Protein AF-T1AKZ5-F1 (afdb_monomer)

pLDDT: mean 93.57, std 12.17, range [44.31, 98.81]

InterPro domains:
  IPR013830 SGNH hydrolase-type esterase domain [PF13472] (9-99)
  IPR036514 SGNH hydrolase superfamily [G3DSA:3.40.50.1110] (3-107)
  IPR053140 GDSL lipase Rv0518-like [PTHR43784] (5-111)

Mean predicted aligned error: 4.83 Å

Structure (mmCIF, N/CA/C/O backbone):
data_AF-T1AKZ5-F1
#
_entry.id   AF-T1AKZ5-F1
#
loop_
_atom_site.group_PDB
_atom_site.id
_atom_site.type_symbol
_atom_site.label_atom_id
_atom_site.label_alt_id
_atom_site.label_comp_id
_atom_site.label_asym_id
_atom_site.label_entity_id
_atom_site.label_seq_id
_atom_site.pdbx_PDB_ins_code
_atom_site.Cartn_x
_atom_site.Cartn_y
_atom_site.Cartn_z
_atom_site.occupancy
_atom_site.B_iso_or_equiv
_atom_site.auth_seq_id
_atom_site.auth_comp_id
_atom_site.auth_asym_id
_atom_site.auth_atom_id
_atom_site.pdbx_PDB_model_num
ATOM 1 N N . THR A 1 1 ? 10.032 15.750 4.111 1.00 86.56 1 THR A N 1
ATOM 2 C CA . THR A 1 1 ? 10.393 14.733 3.097 1.00 86.56 1 THR A CA 1
ATOM 3 C C . THR A 1 1 ? 9.115 14.130 2.540 1.00 86.56 1 THR A C 1
ATOM 5 O O . THR A 1 1 ? 8.064 14.345 3.140 1.00 86.56 1 THR A O 1
ATOM 8 N N . LEU A 1 2 ? 9.178 13.386 1.429 1.00 91.75 2 LEU A N 1
ATOM 9 C CA . LEU A 1 2 ? 8.016 12.677 0.870 1.00 91.75 2 LEU A CA 1
ATOM 10 C C . LEU A 1 2 ? 7.295 11.839 1.940 1.00 91.75 2 LEU A C 1
ATOM 12 O O . LEU A 1 2 ? 6.089 11.971 2.128 1.00 91.75 2 LEU A O 1
ATOM 16 N N . ILE A 1 3 ? 8.061 11.054 2.696 1.00 96.69 3 ILE A N 1
ATOM 17 C CA . ILE A 1 3 ? 7.558 10.157 3.742 1.00 96.69 3 ILE A CA 1
ATOM 18 C C . ILE A 1 3 ? 6.795 10.926 4.826 1.00 96.69 3 ILE A C 1
ATOM 20 O O . ILE A 1 3 ? 5.673 10.554 5.161 1.00 96.69 3 ILE A O 1
ATOM 24 N N . HIS A 1 4 ? 7.355 12.028 5.344 1.00 96.94 4 HIS A N 1
ATOM 25 C CA . HIS A 1 4 ? 6.674 12.842 6.360 1.00 96.94 4 HIS A CA 1
ATOM 26 C C . HIS A 1 4 ? 5.348 13.412 5.850 1.00 96.94 4 HIS A C 1
ATOM 28 O O . HIS A 1 4 ? 4.365 13.405 6.588 1.00 96.94 4 HIS A O 1
ATOM 34 N N . ASN A 1 5 ? 5.303 13.859 4.591 1.00 97.81 5 ASN A N 1
ATOM 35 C CA . ASN A 1 5 ? 4.083 14.403 3.999 1.00 97.81 5 ASN A CA 1
ATOM 36 C C . ASN A 1 5 ? 3.018 13.309 3.822 1.00 97.81 5 ASN A C 1
ATOM 38 O O . ASN A 1 5 ? 1.860 13.525 4.170 1.00 97.81 5 ASN A O 1
ATOM 42 N N . MET A 1 6 ? 3.407 12.117 3.354 1.00 97.44 6 MET A N 1
ATOM 43 C CA . MET A 1 6 ? 2.487 10.983 3.208 1.00 97.44 6 MET A CA 1
ATOM 44 C C . MET A 1 6 ? 1.951 10.489 4.556 1.00 97.44 6 MET A C 1
ATOM 46 O O . MET A 1 6 ? 0.746 10.305 4.707 1.00 97.44 6 MET A O 1
ATOM 50 N N . ILE A 1 7 ? 2.820 10.328 5.558 1.00 98.06 7 ILE A N 1
ATOM 51 C CA . ILE A 1 7 ? 2.410 9.939 6.916 1.00 98.06 7 ILE A CA 1
ATOM 52 C C . ILE A 1 7 ? 1.510 11.011 7.542 1.00 98.06 7 ILE A C 1
ATOM 54 O O . ILE A 1 7 ? 0.515 10.678 8.186 1.00 98.06 7 ILE A O 1
ATOM 58 N N . GLY A 1 8 ? 1.829 12.294 7.350 1.00 98.38 8 GLY A N 1
ATOM 59 C CA . GLY A 1 8 ? 0.995 13.409 7.797 1.00 98.38 8 GLY A CA 1
ATOM 60 C C . GLY A 1 8 ? -0.409 13.354 7.195 1.00 98.38 8 GLY A C 1
ATOM 61 O O . GLY A 1 8 ? -1.392 13.411 7.933 1.00 98.38 8 GLY A O 1
ATOM 62 N N . ALA A 1 9 ? -0.506 13.140 5.880 1.00 98.19 9 ALA A N 1
ATOM 63 C CA . ALA A 1 9 ? -1.782 12.987 5.188 1.00 98.19 9 ALA A CA 1
ATOM 64 C C . ALA A 1 9 ? -2.575 11.766 5.688 1.00 98.19 9 ALA A C 1
ATOM 66 O O . ALA A 1 9 ? -3.768 11.885 5.964 1.00 98.19 9 ALA A O 1
ATOM 67 N N . TYR A 1 10 ? -1.928 10.610 5.888 1.00 98.44 10 TYR A N 1
ATOM 68 C CA . TYR A 1 10 ? -2.598 9.444 6.474 1.00 98.44 10 TYR A CA 1
ATOM 69 C C . TYR A 1 10 ? -3.136 9.728 7.873 1.00 98.44 10 TYR A C 1
ATOM 71 O O . TYR A 1 10 ? -4.284 9.399 8.154 1.00 98.44 10 TYR A O 1
ATOM 79 N N . ARG A 1 11 ? -2.351 10.376 8.740 1.00 98.50 11 ARG A N 1
ATOM 80 C CA . ARG A 1 11 ? -2.811 10.768 10.080 1.00 98.50 11 ARG A CA 1
ATOM 81 C C . ARG A 1 11 ? -4.030 11.683 10.012 1.00 98.50 11 ARG A C 1
ATOM 83 O O . ARG A 1 11 ? -4.977 11.455 10.755 1.00 98.50 11 ARG A O 1
ATOM 90 N N . GLN A 1 12 ? -4.026 12.665 9.114 1.00 98.56 12 GLN A N 1
ATOM 91 C CA . GLN A 1 12 ? -5.159 13.570 8.930 1.00 98.56 12 GLN A CA 1
ATOM 92 C C . GLN A 1 12 ? -6.424 12.818 8.495 1.00 98.56 12 GLN A C 1
ATOM 94 O O . GLN A 1 12 ? -7.472 12.999 9.109 1.00 98.56 12 GLN A O 1
ATOM 99 N N . ILE A 1 13 ? -6.321 11.932 7.499 1.00 98.25 13 ILE A N 1
ATOM 100 C CA . ILE A 1 13 ? -7.450 11.110 7.030 1.00 98.25 13 ILE A CA 1
ATOM 101 C C . ILE A 1 13 ? -7.975 10.210 8.156 1.00 98.25 13 ILE A C 1
ATOM 103 O O . ILE A 1 13 ? -9.183 10.120 8.359 1.00 98.25 13 ILE A O 1
ATOM 107 N N . ILE A 1 14 ? -7.077 9.564 8.909 1.00 98.56 14 ILE A N 1
ATOM 108 C CA . ILE A 1 14 ? -7.444 8.694 10.033 1.00 98.56 14 ILE A CA 1
ATOM 109 C C . ILE A 1 14 ? -8.206 9.478 11.106 1.00 98.56 14 ILE A C 1
ATOM 111 O O . ILE A 1 14 ? -9.229 9.001 11.593 1.00 98.56 14 ILE A O 1
ATOM 115 N N . LEU A 1 15 ? -7.720 10.666 11.477 1.00 98.25 15 LEU A N 1
ATOM 116 C CA . LEU A 1 15 ? -8.366 11.513 12.480 1.00 98.25 15 LEU A CA 1
ATOM 117 C C . LEU A 1 15 ? -9.764 11.942 12.027 1.00 98.25 15 LEU A C 1
ATOM 119 O O . LEU A 1 15 ? -10.727 11.698 12.748 1.00 98.25 15 LEU A O 1
ATOM 123 N N . GLN A 1 16 ? -9.887 12.474 10.809 1.00 98.44 16 GLN A N 1
ATOM 124 C CA . GLN A 1 16 ? -11.172 12.913 10.255 1.00 98.44 16 GLN A CA 1
ATOM 125 C C . GLN A 1 16 ? -12.180 11.760 10.163 1.00 98.44 16 GLN A C 1
ATOM 127 O O . GLN A 1 16 ? -13.330 11.896 10.565 1.00 98.44 16 GLN A O 1
ATOM 132 N N . ALA A 1 17 ? -11.758 10.585 9.691 1.00 98.19 17 ALA A N 1
ATOM 133 C CA . ALA A 1 17 ? -12.636 9.420 9.633 1.00 98.19 17 ALA A CA 1
ATOM 134 C C . ALA A 1 17 ? -13.129 9.001 11.030 1.00 98.19 17 ALA A C 1
ATOM 136 O O . ALA A 1 17 ? -14.315 8.718 11.208 1.00 98.19 17 ALA A O 1
ATOM 137 N N . ARG A 1 18 ? -12.247 9.016 12.037 1.00 96.38 18 ARG A N 1
ATOM 138 C CA . ARG A 1 18 ? -12.597 8.673 13.423 1.00 96.38 18 ARG A CA 1
ATOM 139 C C . ARG A 1 18 ? -13.553 9.678 14.063 1.00 96.38 18 ARG A C 1
ATOM 141 O O . ARG A 1 18 ? -14.449 9.245 14.783 1.00 96.38 18 ARG A O 1
ATOM 148 N N . GLU A 1 19 ? -13.421 10.971 13.765 1.00 97.94 19 GLU A N 1
ATOM 149 C CA . GLU A 1 19 ? -14.383 12.010 14.179 1.00 97.94 19 GLU A CA 1
ATOM 150 C C . GLU A 1 19 ? -15.798 11.741 13.641 1.00 97.94 19 GLU A C 1
ATOM 152 O O . GLU A 1 19 ? -16.785 12.083 14.285 1.00 97.94 19 GLU A O 1
ATOM 157 N N . HIS A 1 20 ? -15.903 11.051 12.503 1.00 97.50 20 HIS A N 1
ATOM 158 C CA . HIS A 1 20 ? -17.168 10.627 11.901 1.00 97.50 20 HIS A CA 1
ATOM 159 C C . HIS A 1 20 ? -17.550 9.169 12.206 1.00 97.50 20 HIS A C 1
ATOM 161 O O . HIS A 1 20 ? -18.448 8.622 11.565 1.00 97.50 20 HIS A O 1
ATOM 167 N N . HIS A 1 21 ? -16.890 8.522 13.174 1.00 95.81 21 HIS A N 1
ATOM 168 C CA . HIS A 1 21 ? -17.108 7.112 13.528 1.00 95.81 21 HIS A CA 1
ATOM 169 C C . HIS A 1 21 ? -16.922 6.129 12.352 1.00 95.81 21 HIS A C 1
ATOM 171 O O . HIS A 1 21 ? -17.509 5.044 12.329 1.00 95.81 21 HIS A O 1
ATOM 177 N N . ILE A 1 22 ? -16.090 6.490 11.373 1.00 96.19 22 ILE A N 1
ATOM 178 C CA . ILE A 1 22 ? -15.755 5.656 10.218 1.00 96.19 22 ILE A CA 1
ATOM 179 C C . ILE A 1 22 ? -14.515 4.823 10.552 1.00 96.19 22 ILE A C 1
ATOM 181 O O . ILE A 1 22 ? -13.467 5.355 10.916 1.00 96.19 22 ILE A O 1
ATOM 185 N N . LYS A 1 23 ? -14.629 3.501 10.387 1.00 95.25 23 LYS A N 1
ATOM 186 C CA . LYS A 1 23 ? -13.503 2.569 10.517 1.00 95.25 23 LYS A CA 1
ATOM 187 C C . LYS A 1 23 ? -12.508 2.772 9.373 1.00 95.25 23 LYS A C 1
ATOM 189 O O . LYS A 1 23 ? -12.904 2.780 8.208 1.00 95.25 23 LYS A O 1
ATOM 194 N N . VAL A 1 24 ? -11.218 2.845 9.688 1.00 97.44 24 VAL A N 1
ATOM 195 C CA . VAL A 1 24 ? -10.133 3.022 8.715 1.00 97.44 24 VAL A CA 1
ATOM 196 C C . VAL A 1 24 ? -9.256 1.779 8.674 1.00 97.44 24 VAL A C 1
ATOM 198 O O . VAL A 1 24 ? -8.639 1.389 9.668 1.00 97.44 24 VAL A O 1
ATOM 201 N N . ILE A 1 25 ? -9.173 1.166 7.496 1.00 98.06 25 ILE A N 1
ATOM 202 C CA . ILE A 1 25 ? -8.354 -0.021 7.243 1.00 98.06 25 ILE A CA 1
ATOM 203 C C . ILE A 1 25 ? -7.185 0.391 6.347 1.00 98.06 25 ILE A C 1
ATOM 205 O O . ILE A 1 25 ? -7.390 0.899 5.246 1.00 98.06 25 ILE A O 1
ATOM 209 N N . GLY A 1 26 ? -5.958 0.186 6.821 1.00 98.00 26 GLY A N 1
ATOM 210 C CA . GLY A 1 26 ? -4.746 0.486 6.063 1.00 98.00 26 GLY A CA 1
ATOM 211 C C . GLY A 1 26 ? -4.430 -0.619 5.057 1.00 98.00 26 GLY A C 1
ATOM 212 O O . GLY A 1 26 ? -4.549 -1.800 5.370 1.00 98.00 26 GLY A O 1
ATOM 213 N N . GLY A 1 27 ? -3.985 -0.258 3.857 1.00 98.38 27 GLY A N 1
ATOM 214 C CA . GLY A 1 27 ? -3.496 -1.198 2.848 1.00 98.38 27 GLY A CA 1
ATOM 215 C C . GLY A 1 27 ? -2.030 -0.928 2.548 1.00 98.38 27 GLY A C 1
ATOM 216 O O . GLY A 1 27 ? -1.670 0.193 2.202 1.00 98.38 27 GLY A O 1
ATOM 217 N N . THR A 1 28 ? -1.164 -1.935 2.674 1.00 98.75 28 THR A N 1
ATOM 218 C CA . THR A 1 28 ? 0.243 -1.755 2.271 1.00 98.75 28 THR A CA 1
ATOM 219 C C . THR A 1 28 ? 0.354 -1.462 0.769 1.00 98.75 28 THR A C 1
ATOM 221 O O . THR A 1 28 ? -0.269 -2.137 -0.044 1.00 98.75 28 THR A O 1
ATOM 224 N N . ILE A 1 29 ? 1.195 -0.498 0.392 1.00 98.31 29 ILE A N 1
ATOM 225 C CA . ILE A 1 29 ? 1.502 -0.153 -1.005 1.00 98.31 29 ILE A CA 1
ATOM 226 C C . ILE A 1 29 ? 2.079 -1.401 -1.702 1.00 98.31 29 ILE A C 1
ATOM 228 O O . ILE A 1 29 ? 2.803 -2.174 -1.063 1.00 98.31 29 ILE A O 1
ATOM 232 N N . THR A 1 30 ? 1.790 -1.642 -2.979 1.00 98.44 30 THR A N 1
ATOM 233 C CA . THR A 1 30 ? 2.310 -2.799 -3.735 1.00 98.44 30 THR A CA 1
ATOM 234 C C . THR A 1 30 ? 3.745 -2.559 -4.235 1.00 98.44 30 THR A C 1
ATOM 236 O O . THR A 1 30 ? 4.256 -1.436 -4.186 1.00 98.44 30 THR A O 1
ATOM 239 N N . PRO A 1 31 ? 4.493 -3.610 -4.612 1.00 98.38 31 PRO A N 1
ATOM 240 C CA . PRO A 1 31 ? 5.802 -3.443 -5.237 1.00 98.38 31 PRO A CA 1
ATOM 241 C C . PRO A 1 31 ? 5.683 -2.861 -6.653 1.00 98.38 31 PRO A C 1
ATOM 243 O O . PRO A 1 31 ? 4.745 -3.188 -7.364 1.00 98.38 31 PRO A O 1
ATOM 246 N N . PHE A 1 32 ? 6.653 -2.037 -7.058 1.00 98.06 32 PHE A N 1
ATOM 247 C CA . PHE A 1 32 ? 6.642 -1.359 -8.363 1.00 98.06 32 PHE A CA 1
ATOM 248 C C . PHE A 1 32 ? 8.026 -1.306 -9.041 1.00 98.06 32 PHE A C 1
ATOM 250 O O . PHE A 1 32 ? 8.262 -0.498 -9.939 1.00 98.06 32 PHE A O 1
ATOM 257 N N . LYS A 1 33 ? 8.998 -2.125 -8.600 1.00 97.69 33 LYS A N 1
ATOM 258 C CA . LYS A 1 33 ? 10.336 -2.153 -9.215 1.00 97.69 33 LYS A CA 1
ATOM 259 C C . LYS A 1 33 ? 10.248 -2.660 -10.651 1.00 97.69 33 LYS A C 1
ATOM 261 O O . LYS A 1 33 ? 9.737 -3.748 -10.882 1.00 97.69 33 LYS A O 1
ATOM 266 N N . GLY A 1 34 ? 10.868 -1.925 -11.571 1.00 95.25 34 GLY A N 1
ATOM 267 C CA . GLY A 1 34 ? 10.835 -2.229 -13.002 1.00 95.25 34 GLY A CA 1
ATOM 268 C C . GLY A 1 34 ? 9.727 -1.499 -13.755 1.00 95.25 34 GLY A C 1
ATOM 269 O O . GLY A 1 34 ? 9.655 -1.652 -14.966 1.00 95.25 34 GLY A O 1
ATOM 270 N N . SER A 1 35 ? 8.897 -0.699 -13.070 1.00 96.38 35 SER A N 1
ATOM 271 C CA . SER A 1 35 ? 7.876 0.107 -13.737 1.00 96.38 35 SER A CA 1
ATOM 272 C C . SER A 1 35 ? 8.496 1.056 -14.761 1.00 96.38 35 SER A C 1
ATOM 274 O O . SER A 1 35 ? 9.301 1.922 -14.412 1.00 96.38 35 SER A O 1
ATOM 276 N N . ASN A 1 36 ? 8.074 0.925 -16.018 1.00 88.19 36 ASN A N 1
ATOM 277 C CA . ASN A 1 36 ? 8.470 1.835 -17.095 1.00 88.19 36 ASN A CA 1
ATOM 278 C C . ASN A 1 36 ? 7.743 3.183 -17.029 1.00 88.19 36 ASN A C 1
ATOM 280 O O . ASN A 1 36 ? 8.107 4.093 -17.756 1.00 88.19 36 ASN A O 1
ATOM 284 N N . TYR A 1 37 ? 6.720 3.310 -16.180 1.00 89.62 37 TYR A N 1
ATOM 285 C CA . TYR A 1 37 ? 5.991 4.560 -15.976 1.00 89.62 37 TYR A CA 1
ATOM 286 C C . TYR A 1 37 ? 6.627 5.404 -14.863 1.00 89.62 37 TYR A C 1
ATOM 288 O O . TYR A 1 37 ? 6.909 6.582 -15.052 1.00 89.62 37 TYR A O 1
ATOM 296 N N . TYR A 1 38 ? 6.898 4.797 -13.700 1.00 89.50 38 TYR A N 1
ATOM 297 C CA . TYR A 1 38 ? 7.437 5.519 -12.538 1.00 89.50 38 TYR A CA 1
ATOM 298 C C . TYR A 1 38 ? 8.965 5.574 -12.466 1.00 89.50 38 TYR A C 1
ATOM 300 O O . TYR A 1 38 ? 9.489 6.285 -11.613 1.00 89.50 38 TYR A O 1
ATOM 308 N N . HIS A 1 39 ? 9.677 4.811 -13.302 1.00 93.38 39 HIS A N 1
ATOM 309 C CA . HIS A 1 39 ? 11.144 4.707 -13.304 1.00 93.38 39 HIS A CA 1
ATOM 310 C C . HIS A 1 39 ? 11.762 4.656 -11.885 1.00 93.38 39 HIS A C 1
ATOM 312 O O . HIS A 1 39 ? 12.478 5.568 -11.466 1.00 93.38 39 HIS A O 1
ATOM 318 N N . PRO A 1 40 ? 11.478 3.590 -11.112 1.00 95.06 40 PRO A N 1
ATOM 319 C CA . PRO A 1 40 ? 11.783 3.521 -9.686 1.00 95.06 40 PRO A CA 1
ATOM 320 C C . PRO A 1 40 ? 13.280 3.630 -9.411 1.00 95.06 40 PRO A C 1
ATOM 322 O O . PRO A 1 40 ? 14.074 2.819 -9.892 1.00 95.06 40 PRO A O 1
ATOM 325 N N . SER A 1 41 ? 13.657 4.564 -8.543 1.00 96.56 41 SER A N 1
ATOM 326 C CA . SER A 1 41 ? 15.010 4.656 -7.992 1.00 96.56 41 SER A CA 1
ATOM 327 C C . SER A 1 41 ? 15.138 3.875 -6.680 1.00 96.56 41 SER A C 1
ATOM 329 O O . SER A 1 41 ? 14.143 3.556 -6.021 1.00 96.56 41 SER A O 1
ATOM 331 N N . ALA A 1 42 ? 16.374 3.614 -6.240 1.00 96.44 42 ALA A N 1
ATOM 332 C CA . ALA A 1 42 ? 16.630 3.005 -4.933 1.00 96.44 42 ALA A CA 1
ATOM 333 C C . ALA A 1 42 ? 15.983 3.794 -3.775 1.00 96.44 42 ALA A C 1
ATOM 335 O O . ALA A 1 42 ? 15.456 3.173 -2.851 1.00 96.44 42 ALA A O 1
ATOM 336 N N . ALA A 1 43 ? 15.963 5.131 -3.871 1.00 96.50 43 ALA A N 1
ATOM 337 C CA . ALA A 1 43 ? 15.320 6.019 -2.904 1.00 96.50 43 ALA A CA 1
ATOM 338 C C . ALA A 1 43 ? 13.800 5.805 -2.861 1.00 96.50 43 ALA A C 1
ATOM 340 O O . ALA A 1 43 ? 13.264 5.502 -1.805 1.00 96.50 43 ALA A O 1
ATOM 341 N N . THR A 1 44 ? 13.112 5.806 -4.008 1.00 96.06 44 THR A N 1
ATOM 342 C CA . THR A 1 44 ? 11.649 5.581 -4.034 1.00 96.06 44 THR A CA 1
ATOM 343 C C . THR A 1 44 ? 11.252 4.191 -3.525 1.00 96.06 44 THR A C 1
ATOM 345 O O . THR A 1 44 ? 10.231 4.023 -2.857 1.00 96.06 44 THR A O 1
ATOM 348 N N . LEU A 1 45 ? 12.080 3.170 -3.782 1.00 97.06 45 LEU A N 1
ATOM 349 C CA . LEU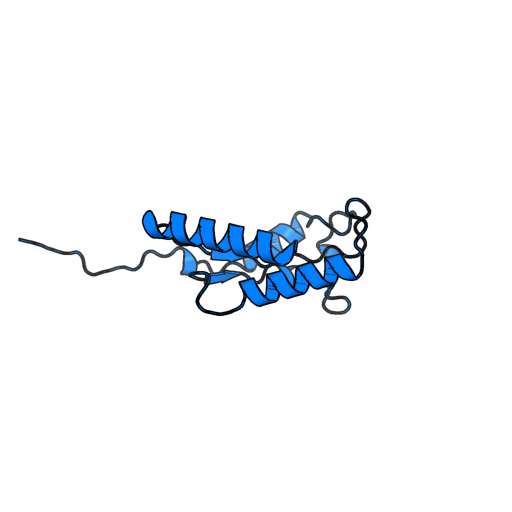 A 1 45 ? 11.865 1.832 -3.234 1.00 97.06 45 LEU A CA 1
ATOM 350 C C . LEU A 1 45 ? 12.094 1.787 -1.715 1.00 97.06 45 LEU A C 1
ATOM 352 O O . LEU A 1 45 ? 11.511 0.925 -1.054 1.00 97.06 45 LEU A O 1
ATOM 356 N N . GLN A 1 46 ? 12.957 2.652 -1.176 1.00 97.31 46 GLN A N 1
ATOM 357 C CA . GLN A 1 46 ? 13.166 2.825 0.262 1.00 97.31 46 GLN A CA 1
ATOM 358 C C . GLN A 1 46 ? 11.997 3.583 0.897 1.00 97.31 46 GLN A C 1
ATOM 360 O O . GLN A 1 46 ? 11.422 3.061 1.848 1.00 97.31 46 GLN A O 1
ATOM 365 N N . ASP A 1 47 ? 11.554 4.697 0.308 1.00 97.31 47 ASP A N 1
ATOM 366 C CA . ASP A 1 47 ? 10.374 5.448 0.762 1.00 97.31 47 ASP A CA 1
ATOM 367 C C . ASP A 1 47 ? 9.158 4.531 0.877 1.00 97.31 47 ASP A C 1
ATOM 369 O O . ASP A 1 47 ? 8.469 4.477 1.896 1.00 97.31 47 ASP A O 1
ATOM 373 N N . ARG A 1 48 ? 8.947 3.714 -0.159 1.00 97.62 48 ARG A N 1
ATOM 374 C CA . ARG A 1 48 ? 7.922 2.681 -0.180 1.00 97.62 48 ARG A CA 1
ATOM 375 C C . ARG A 1 48 ? 8.002 1.757 1.041 1.00 97.62 48 ARG A C 1
ATOM 377 O O . ARG A 1 48 ? 6.957 1.389 1.576 1.00 97.62 48 ARG A O 1
ATOM 384 N N . ARG A 1 49 ? 9.203 1.285 1.401 1.00 97.88 49 ARG A N 1
ATOM 385 C CA . ARG A 1 49 ? 9.402 0.366 2.533 1.00 97.88 49 ARG A CA 1
ATOM 386 C C . ARG A 1 49 ? 9.057 1.057 3.842 1.00 97.88 49 ARG A C 1
ATOM 388 O O . ARG A 1 49 ? 8.245 0.511 4.578 1.00 97.88 49 ARG A O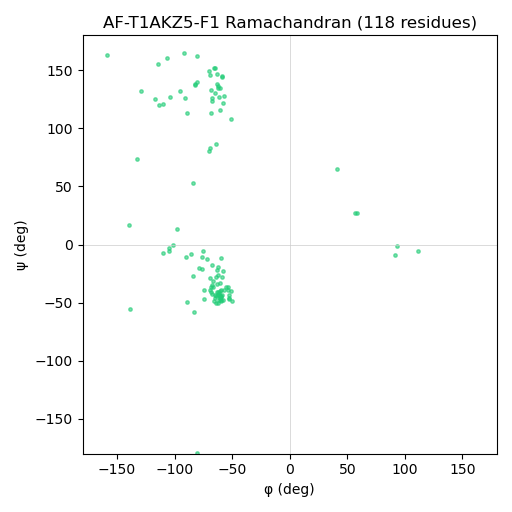 1
ATOM 395 N N . GLU A 1 50 ? 9.574 2.261 4.054 1.00 98.31 50 GLU A N 1
ATOM 396 C CA . GLU A 1 50 ? 9.354 3.043 5.275 1.00 98.31 50 GLU A CA 1
ATOM 397 C C . GLU A 1 50 ? 7.876 3.385 5.486 1.00 98.31 50 GLU A C 1
ATOM 399 O O . GLU A 1 50 ? 7.342 3.196 6.578 1.00 98.31 50 GLU A O 1
ATOM 404 N N . ILE A 1 51 ? 7.170 3.792 4.428 1.00 98.44 51 ILE A N 1
ATOM 405 C CA . ILE A 1 51 ? 5.721 4.025 4.498 1.00 98.44 51 ILE A CA 1
ATOM 406 C C . ILE A 1 51 ? 4.985 2.726 4.841 1.00 98.44 51 ILE A C 1
ATOM 408 O O . ILE A 1 51 ? 4.063 2.724 5.651 1.00 98.44 51 ILE A O 1
ATOM 412 N N . ASN A 1 52 ? 5.393 1.602 4.255 1.00 98.62 52 ASN A N 1
ATOM 413 C CA . ASN A 1 52 ? 4.792 0.306 4.546 1.00 98.62 52 ASN A CA 1
ATOM 414 C C . ASN A 1 52 ? 5.070 -0.192 5.971 1.00 98.62 52 ASN A C 1
ATOM 416 O O . ASN A 1 52 ? 4.212 -0.866 6.541 1.00 98.62 52 ASN A O 1
ATOM 420 N N . ASP A 1 53 ? 6.250 0.089 6.520 1.00 98.44 53 ASP A N 1
ATOM 421 C CA . ASP A 1 53 ? 6.584 -0.200 7.915 1.00 98.44 53 ASP A CA 1
ATOM 422 C C . ASP A 1 53 ? 5.711 0.635 8.850 1.00 98.44 53 ASP A C 1
ATOM 424 O O . ASP A 1 53 ? 5.112 0.084 9.772 1.00 98.44 53 ASP A O 1
ATOM 428 N N . TRP A 1 54 ? 5.529 1.923 8.540 1.00 98.62 54 TRP A N 1
ATOM 429 C CA . TRP A 1 54 ? 4.595 2.781 9.262 1.00 98.62 54 TRP A CA 1
ATOM 430 C C . TRP A 1 54 ? 3.152 2.266 9.175 1.00 98.62 54 TRP A C 1
ATOM 432 O O . TRP A 1 54 ? 2.497 2.144 10.199 1.00 98.62 54 TRP A O 1
ATOM 442 N N . ILE A 1 55 ? 2.662 1.879 7.991 1.00 98.75 55 ILE A N 1
ATOM 443 C CA . ILE A 1 55 ? 1.301 1.331 7.828 1.00 98.75 55 ILE A CA 1
ATOM 444 C C . ILE A 1 55 ? 1.077 0.096 8.710 1.00 98.75 55 ILE A C 1
ATOM 446 O O . ILE A 1 55 ? -0.012 -0.075 9.251 1.00 98.75 55 ILE A O 1
ATOM 450 N N . ARG A 1 56 ? 2.086 -0.773 8.843 1.00 98.50 56 ARG A N 1
ATOM 451 C CA . ARG A 1 56 ? 2.001 -2.008 9.638 1.00 98.50 56 ARG A CA 1
ATOM 452 C C . ARG A 1 56 ? 2.140 -1.784 11.140 1.00 98.50 56 ARG A C 1
ATOM 454 O O . ARG A 1 56 ? 1.770 -2.678 11.900 1.00 98.50 56 ARG A O 1
ATOM 461 N N . ALA A 1 57 ? 2.704 -0.657 11.566 1.00 98.31 57 ALA A N 1
ATOM 462 C CA . ALA A 1 57 ? 2.891 -0.381 12.979 1.00 98.31 57 ALA A CA 1
ATOM 463 C C . ALA A 1 57 ? 1.526 -0.279 13.695 1.00 98.31 57 ALA A C 1
ATOM 465 O O . ALA A 1 57 ? 0.574 0.299 13.156 1.00 98.31 57 ALA A O 1
ATOM 466 N N . PRO A 1 58 ? 1.397 -0.856 14.903 1.00 95.44 58 PRO A N 1
ATOM 467 C CA . PRO A 1 58 ? 0.135 -0.863 15.631 1.00 95.44 58 PRO A 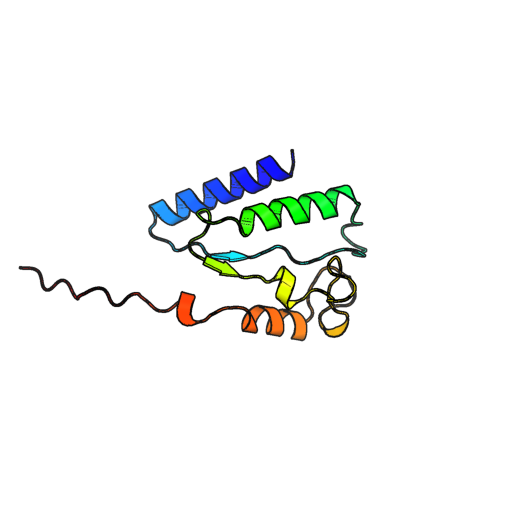CA 1
ATOM 468 C C . PRO A 1 58 ? -0.299 0.555 16.032 1.00 95.44 58 PRO A C 1
ATOM 470 O O . PRO A 1 58 ? 0.523 1.439 16.259 1.00 95.44 58 PRO A O 1
ATOM 473 N N . GLY A 1 59 ? -1.612 0.762 16.161 1.00 94.00 59 GLY A N 1
ATOM 474 C CA . GLY A 1 59 ? -2.199 2.007 16.677 1.00 94.00 59 GLY A CA 1
ATOM 475 C C . GLY A 1 59 ? -2.532 3.068 15.623 1.00 94.00 59 GLY A C 1
ATOM 476 O O . GLY A 1 59 ? -3.212 4.045 15.938 1.00 94.00 59 GLY A O 1
ATOM 477 N N . HIS A 1 60 ? -2.118 2.887 14.366 1.00 97.12 60 HIS A N 1
ATOM 478 C CA . HIS A 1 60 ? -2.476 3.813 13.288 1.00 97.12 60 HIS A CA 1
ATOM 479 C C . HIS A 1 60 ? -3.861 3.510 12.709 1.00 97.12 60 HIS A C 1
ATOM 481 O O . HIS A 1 60 ? -4.751 4.354 12.786 1.00 97.12 60 HIS A O 1
ATOM 487 N N . PHE A 1 61 ? -4.066 2.294 12.205 1.00 98.31 61 PHE A N 1
ATOM 488 C CA . PHE A 1 61 ? -5.317 1.851 11.585 1.00 98.31 61 PHE A CA 1
ATOM 489 C C . PHE A 1 61 ? -6.095 0.894 12.492 1.00 98.31 61 PHE A C 1
ATOM 491 O O . PHE A 1 61 ? -5.516 0.263 13.375 1.00 98.31 61 PHE A O 1
ATOM 498 N N . ASP A 1 62 ? -7.396 0.744 12.240 1.00 96.62 62 ASP A N 1
ATOM 499 C CA . ASP A 1 62 ? -8.244 -0.201 12.980 1.00 96.62 62 ASP A CA 1
ATOM 500 C C . ASP A 1 62 ? -8.010 -1.653 12.522 1.00 96.62 62 ASP A C 1
ATOM 502 O O . ASP A 1 62 ? -8.313 -2.605 13.238 1.00 96.62 62 ASP A O 1
ATOM 506 N N . ALA A 1 63 ? -7.472 -1.820 11.310 1.00 97.25 63 ALA A N 1
ATOM 507 C CA . ALA A 1 63 ? -6.897 -3.053 10.785 1.00 97.25 63 ALA A CA 1
ATOM 508 C C . ALA A 1 63 ? -5.934 -2.733 9.631 1.00 97.25 63 ALA A C 1
ATOM 510 O O . ALA A 1 63 ? -5.994 -1.649 9.050 1.00 97.25 63 ALA A O 1
ATOM 511 N N . VAL A 1 64 ? -5.076 -3.688 9.267 1.00 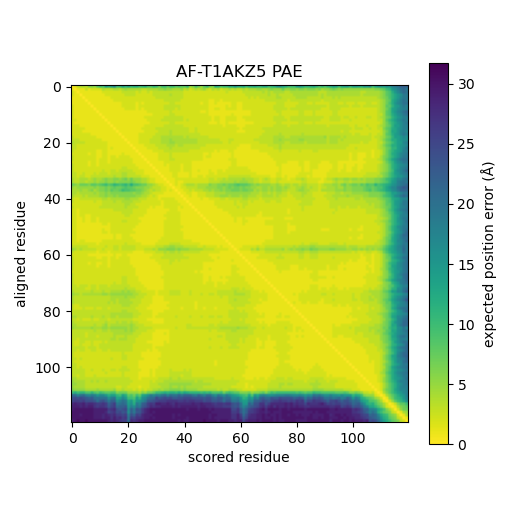98.50 64 VAL A N 1
ATOM 512 C CA . VAL A 1 64 ? -4.138 -3.555 8.143 1.00 98.50 64 VAL A CA 1
ATOM 513 C C . VAL A 1 64 ? -4.255 -4.767 7.225 1.00 98.50 64 VAL A C 1
ATOM 515 O O . VAL A 1 64 ? -4.226 -5.903 7.691 1.00 98.50 64 VAL A O 1
ATOM 518 N N . ILE A 1 65 ? -4.355 -4.526 5.918 1.00 98.62 65 ILE A N 1
ATOM 519 C CA . ILE A 1 65 ? -4.330 -5.553 4.878 1.00 98.62 65 ILE A CA 1
ATOM 520 C C . ILE A 1 65 ? -2.961 -5.540 4.189 1.00 98.62 65 ILE A C 1
ATOM 522 O O . ILE A 1 65 ? -2.468 -4.520 3.686 1.00 98.62 65 ILE A O 1
ATOM 526 N N . HIS A 1 66 ? -2.331 -6.710 4.136 1.00 98.31 66 HIS A N 1
ATOM 527 C CA . HIS A 1 66 ? -0.990 -6.895 3.588 1.00 98.31 66 HIS A CA 1
ATOM 528 C C . HIS A 1 66 ? -0.992 -7.077 2.057 1.00 98.31 66 HIS A C 1
ATOM 530 O O . HIS A 1 66 ? -0.397 -8.026 1.550 1.00 98.31 66 HIS A O 1
ATOM 536 N N . PHE A 1 67 ? -1.607 -6.162 1.297 1.00 98.81 67 PHE A N 1
ATOM 537 C CA . PHE A 1 67 ? -1.629 -6.220 -0.176 1.00 98.81 67 PHE A CA 1
ATOM 538 C C . PHE A 1 67 ? -0.242 -6.394 -0.810 1.00 98.81 67 PHE A C 1
ATOM 540 O O . PHE A 1 67 ? -0.074 -7.205 -1.713 1.00 98.81 67 PHE A O 1
ATOM 547 N N . ALA A 1 68 ? 0.787 -5.721 -0.284 1.00 98.56 68 ALA A N 1
ATOM 548 C CA . ALA A 1 68 ? 2.172 -5.908 -0.710 1.00 98.56 68 ALA A CA 1
ATOM 549 C C . ALA A 1 68 ? 2.629 -7.370 -0.653 1.00 98.56 68 ALA A C 1
ATOM 551 O O . ALA A 1 68 ? 3.394 -7.809 -1.502 1.00 98.56 68 ALA A O 1
ATOM 552 N N . HIS A 1 69 ? 2.208 -8.099 0.380 1.00 98.44 69 HIS A N 1
ATOM 553 C CA . HIS A 1 69 ? 2.538 -9.506 0.555 1.00 98.44 69 HIS A CA 1
ATOM 554 C C . HIS A 1 69 ? 1.748 -10.387 -0.412 1.00 98.44 69 HIS A C 1
ATOM 556 O O . HIS A 1 69 ? 2.313 -11.335 -0.948 1.00 98.44 69 HIS A O 1
ATOM 562 N N . ALA A 1 70 ? 0.475 -10.058 -0.645 1.00 98.56 70 ALA A N 1
ATOM 563 C CA . ALA A 1 70 ? -0.416 -10.827 -1.508 1.00 98.56 70 ALA A CA 1
ATOM 564 C C . ALA A 1 70 ? 0.097 -10.921 -2.953 1.00 98.56 70 ALA A C 1
ATOM 566 O O . ALA A 1 70 ? 0.018 -11.984 -3.561 1.00 98.56 70 ALA A O 1
ATOM 567 N N . VAL A 1 71 ? 0.675 -9.833 -3.482 1.00 98.69 71 VAL A N 1
ATOM 568 C CA . VAL A 1 71 ? 1.029 -9.754 -4.912 1.00 98.69 71 VAL A CA 1
ATOM 569 C C . VAL A 1 71 ? 2.526 -9.774 -5.222 1.00 98.69 71 VAL A C 1
ATOM 571 O O . VAL A 1 71 ? 2.902 -9.816 -6.394 1.00 98.69 71 VAL A O 1
ATOM 574 N N . ARG A 1 72 ? 3.410 -9.718 -4.217 1.00 98.38 72 ARG A N 1
ATOM 575 C CA . ARG A 1 72 ? 4.863 -9.692 -4.466 1.00 98.38 72 ARG A CA 1
ATOM 576 C C . ARG A 1 72 ? 5.387 -11.026 -4.981 1.00 98.38 72 ARG A C 1
ATOM 578 O O . ARG A 1 72 ? 4.931 -12.093 -4.574 1.00 98.38 72 ARG A O 1
ATOM 585 N N . ASP A 1 73 ? 6.436 -10.960 -5.789 1.00 98.25 73 ASP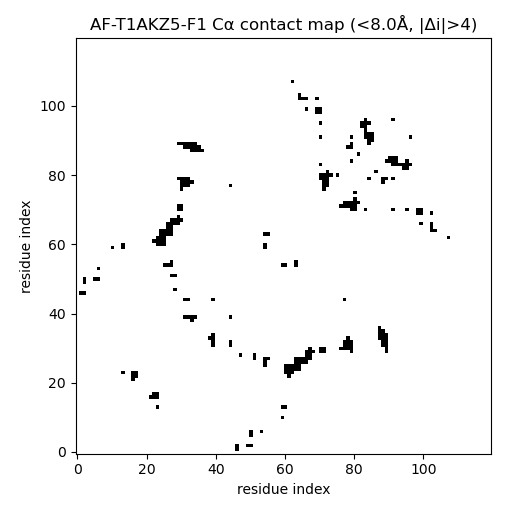 A N 1
ATOM 586 C CA . ASP A 1 73 ? 7.256 -12.132 -6.074 1.00 98.25 73 ASP A CA 1
ATOM 587 C C . ASP A 1 73 ? 8.013 -12.551 -4.790 1.00 98.25 73 ASP A C 1
ATOM 589 O O . ASP A 1 73 ? 8.751 -11.733 -4.229 1.00 98.25 73 ASP A O 1
ATOM 593 N N . PRO A 1 74 ? 7.873 -13.798 -4.297 1.00 96.94 74 PRO A N 1
ATOM 594 C CA . PRO A 1 74 ? 8.593 -14.256 -3.107 1.00 96.94 74 PRO A CA 1
ATOM 595 C C . PRO A 1 74 ? 10.119 -14.286 -3.294 1.00 96.94 74 PRO A C 1
ATOM 597 O O . PRO A 1 74 ? 10.847 -14.103 -2.320 1.00 96.94 74 PRO A O 1
ATOM 600 N N . LYS A 1 75 ? 10.615 -14.475 -4.524 1.00 97.62 75 LYS A N 1
ATOM 601 C CA . LYS A 1 75 ? 12.050 -14.432 -4.859 1.00 97.62 75 LYS A CA 1
ATOM 602 C C . LYS A 1 75 ? 12.539 -13.004 -5.096 1.00 97.62 75 LYS A C 1
ATOM 604 O O . LYS A 1 75 ? 13.708 -12.703 -4.864 1.00 97.62 75 LYS A O 1
ATOM 609 N N . HIS A 1 76 ? 11.644 -12.109 -5.515 1.00 97.19 76 HIS A N 1
ATOM 610 C CA . HIS A 1 76 ? 11.953 -10.703 -5.770 1.00 97.19 76 HIS A CA 1
ATOM 611 C C . HIS A 1 76 ? 10.921 -9.756 -5.131 1.00 97.19 76 HIS A C 1
ATOM 613 O O . HIS A 1 76 ? 10.174 -9.099 -5.852 1.00 97.19 76 HIS A O 1
ATOM 619 N N . PRO A 1 77 ? 10.924 -9.568 -3.793 1.00 96.81 77 PRO A N 1
ATOM 620 C CA . PRO A 1 77 ? 9.860 -8.856 -3.064 1.00 96.81 77 PRO A CA 1
ATOM 621 C C . PRO A 1 77 ? 9.598 -7.394 -3.466 1.00 96.81 77 PRO A C 1
ATOM 623 O O . PRO A 1 77 ? 8.624 -6.789 -3.019 1.00 96.81 77 PRO A O 1
ATOM 626 N N . GLN A 1 78 ? 10.488 -6.798 -4.263 1.00 97.19 78 GLN A N 1
ATOM 627 C CA . GLN A 1 78 ? 10.338 -5.452 -4.819 1.00 97.19 78 GLN A CA 1
ATOM 628 C C . GLN A 1 78 ? 9.530 -5.420 -6.131 1.00 97.19 78 GLN A C 1
ATOM 630 O O . GLN A 1 78 ? 9.206 -4.326 -6.591 1.00 97.19 78 GLN A O 1
ATOM 635 N N . ARG A 1 79 ? 9.193 -6.579 -6.710 1.00 98.19 79 ARG A N 1
ATOM 636 C CA . ARG A 1 79 ? 8.428 -6.748 -7.953 1.00 98.19 79 ARG A CA 1
ATOM 637 C C . ARG A 1 79 ? 7.079 -7.417 -7.685 1.00 98.19 79 ARG A C 1
ATOM 639 O O . ARG A 1 79 ? 6.936 -8.155 -6.706 1.00 98.19 79 ARG A O 1
ATOM 646 N N . LEU A 1 80 ? 6.115 -7.171 -8.568 1.00 98.44 80 LEU A N 1
ATOM 647 C CA . LEU A 1 80 ? 4.925 -8.012 -8.666 1.00 98.44 80 LEU A CA 1
ATOM 648 C C . LEU A 1 80 ? 5.341 -9.427 -9.078 1.00 98.44 80 LEU A C 1
ATOM 650 O O . LEU A 1 80 ? 6.305 -9.612 -9.823 1.00 98.44 80 LEU A O 1
ATOM 654 N N . ARG A 1 81 ? 4.623 -10.436 -8.584 1.00 98.50 81 ARG A N 1
ATOM 655 C CA . ARG A 1 81 ? 4.762 -11.797 -9.099 1.00 98.50 81 ARG A CA 1
ATOM 656 C C . ARG A 1 81 ? 4.354 -11.778 -10.578 1.00 98.50 81 ARG A C 1
ATOM 658 O O . ARG A 1 81 ? 3.295 -11.227 -10.862 1.00 98.50 81 ARG A O 1
ATOM 665 N N . PRO A 1 82 ? 5.101 -12.407 -11.504 1.00 97.88 82 PRO A N 1
ATOM 666 C CA . PRO A 1 82 ? 4.808 -12.302 -12.937 1.00 97.88 82 PRO A CA 1
ATOM 667 C C . PRO A 1 82 ? 3.364 -12.656 -13.323 1.00 97.88 82 PRO A C 1
ATOM 669 O O . PRO A 1 82 ? 2.775 -11.996 -14.166 1.00 97.88 82 PRO A O 1
ATOM 672 N N . MET A 1 83 ? 2.755 -13.646 -12.658 1.00 98.25 83 MET A N 1
ATOM 673 C CA . MET A 1 83 ? 1.356 -14.032 -12.907 1.00 98.25 83 MET A CA 1
ATOM 674 C C . MET A 1 83 ? 0.320 -12.976 -12.489 1.00 98.25 83 MET A C 1
ATOM 676 O O . MET A 1 83 ? -0.830 -13.063 -12.903 1.00 98.25 83 MET A O 1
ATOM 680 N N . PHE A 1 84 ? 0.708 -12.015 -11.651 1.00 98.69 84 PHE A N 1
ATOM 681 C CA . PHE A 1 84 ? -0.139 -10.931 -11.159 1.00 98.69 84 PHE A CA 1
ATOM 682 C C . PHE A 1 84 ? 0.174 -9.596 -11.829 1.00 98.69 84 PHE A C 1
ATOM 684 O O . PHE A 1 84 ? -0.530 -8.633 -11.565 1.00 98.69 84 PHE A O 1
ATOM 691 N N . ASP A 1 85 ? 1.209 -9.509 -12.662 1.00 97.81 85 ASP A N 1
ATOM 692 C CA . ASP A 1 85 ? 1.586 -8.282 -13.362 1.00 97.81 85 ASP A CA 1
ATOM 693 C C . ASP A 1 85 ? 0.732 -8.108 -14.627 1.00 97.81 85 ASP A C 1
ATOM 695 O O . ASP A 1 85 ? 0.473 -9.068 -15.359 1.00 97.81 85 ASP A O 1
ATOM 699 N N . SER A 1 86 ? 0.280 -6.883 -14.887 1.00 97.31 86 SER A N 1
ATOM 700 C CA . SER A 1 86 ? -0.353 -6.511 -16.160 1.00 97.31 86 SER A CA 1
ATOM 701 C C . SER A 1 86 ? 0.644 -6.438 -17.325 1.00 97.31 86 SER A C 1
ATOM 703 O O . SER A 1 86 ? 0.241 -6.407 -18.486 1.00 97.31 86 SER A O 1
ATOM 705 N N . GLY A 1 87 ? 1.943 -6.449 -17.012 1.00 96.50 87 GLY A N 1
ATOM 706 C CA . GLY A 1 87 ? 3.062 -6.318 -17.942 1.00 96.50 87 GLY A CA 1
ATOM 707 C C . GLY A 1 87 ? 3.824 -5.002 -17.774 1.00 96.50 87 GLY A C 1
ATOM 708 O O . GLY A 1 87 ? 4.867 -4.813 -18.400 1.00 96.50 87 GLY A O 1
ATOM 709 N N . ASP A 1 88 ? 3.339 -4.097 -16.921 1.00 96.31 88 ASP A N 1
ATOM 710 C CA . ASP A 1 88 ? 3.926 -2.777 -16.696 1.00 96.31 88 ASP A CA 1
ATOM 711 C C . ASP A 1 88 ? 4.768 -2.679 -15.413 1.00 96.31 88 ASP A C 1
ATOM 713 O O . ASP A 1 88 ? 5.362 -1.628 -15.154 1.00 96.31 88 ASP A O 1
ATOM 717 N N . ASN A 1 89 ? 4.875 -3.769 -14.642 1.00 97.06 89 ASN A N 1
ATOM 718 C CA . ASN A 1 89 ? 5.591 -3.858 -13.367 1.00 97.06 89 ASN A CA 1
ATOM 719 C C . ASN A 1 89 ? 5.084 -2.862 -12.306 1.00 97.06 89 ASN A C 1
ATOM 721 O O . ASN A 1 89 ? 5.848 -2.443 -11.428 1.00 97.06 89 ASN A O 1
ATOM 725 N N . LEU A 1 90 ? 3.814 -2.463 -12.388 1.00 97.31 90 LEU A N 1
ATOM 726 C CA . LEU A 1 90 ? 3.187 -1.482 -11.505 1.00 97.31 90 LEU A CA 1
ATOM 727 C C . LEU A 1 90 ? 1.773 -1.902 -11.103 1.00 97.31 90 LEU A C 1
ATOM 729 O O . LEU A 1 90 ? 1.476 -1.986 -9.908 1.00 97.31 90 LEU A O 1
ATOM 733 N N . HIS A 1 91 ? 0.914 -2.163 -12.084 1.00 97.94 91 HIS A N 1
ATOM 734 C CA . HIS A 1 91 ? -0.484 -2.493 -11.866 1.00 97.94 91 HIS A CA 1
ATOM 735 C C . HIS A 1 91 ? -0.688 -4.008 -11.833 1.00 97.94 91 HIS A C 1
ATOM 737 O O . HIS A 1 91 ? -0.230 -4.716 -12.740 1.00 97.94 91 HIS A O 1
ATOM 743 N N . PRO A 1 92 ? -1.418 -4.519 -10.824 1.00 98.38 92 PRO A N 1
ATOM 744 C CA . PRO A 1 92 ? -1.913 -5.878 -10.866 1.00 98.38 92 PRO A CA 1
ATOM 745 C C . PRO A 1 92 ? -2.808 -6.106 -12.093 1.00 98.38 92 PRO A C 1
ATOM 747 O O . PRO A 1 92 ? -3.568 -5.229 -12.500 1.00 98.38 92 PRO A O 1
ATOM 750 N N . ASN A 1 93 ? -2.751 -7.298 -12.669 1.00 98.56 93 ASN A N 1
ATOM 751 C CA . ASN A 1 93 ? -3.750 -7.783 -13.617 1.00 98.56 93 ASN A CA 1
ATOM 752 C C . ASN A 1 93 ? -4.996 -8.309 -12.858 1.00 98.56 93 ASN A C 1
ATOM 754 O O . ASN A 1 93 ? -5.011 -8.279 -11.623 1.00 98.56 93 ASN A O 1
ATOM 758 N N . PRO A 1 94 ? -6.040 -8.822 -13.541 1.00 98.75 94 PRO A N 1
ATOM 759 C CA . PRO A 1 94 ? -7.224 -9.355 -12.863 1.00 98.75 94 PRO A CA 1
ATOM 760 C C . PRO A 1 94 ? -6.921 -10.415 -11.792 1.00 98.75 94 PRO A C 1
ATOM 762 O O . PRO A 1 94 ? -7.445 -10.309 -10.688 1.00 98.75 94 PRO A O 1
ATOM 765 N N . ALA A 1 95 ? -6.020 -11.368 -12.059 1.00 98.75 95 ALA A N 1
ATOM 766 C CA . ALA A 1 95 ? -5.619 -12.381 -11.076 1.00 98.75 95 ALA A CA 1
ATOM 767 C C . ALA A 1 95 ? -4.858 -11.770 -9.882 1.00 98.75 95 ALA A C 1
ATOM 769 O O . ALA A 1 95 ? -4.951 -12.248 -8.755 1.00 98.75 95 ALA A O 1
ATOM 770 N N . GLY A 1 96 ? -4.107 -10.689 -10.109 1.00 98.69 96 GLY A N 1
ATOM 771 C CA . GLY A 1 96 ? -3.460 -9.928 -9.044 1.00 98.69 96 GLY A CA 1
ATOM 772 C C . GLY A 1 96 ? -4.457 -9.171 -8.164 1.00 98.69 96 GLY A C 1
ATOM 773 O O . GLY A 1 96 ? -4.302 -9.151 -6.943 1.00 98.69 96 GLY A O 1
ATOM 774 N N . TYR A 1 97 ? -5.503 -8.591 -8.756 1.00 98.75 97 TYR A N 1
ATOM 775 C CA . TYR A 1 97 ? -6.595 -7.977 -7.997 1.00 98.75 97 TYR A CA 1
ATOM 776 C C . TYR A 1 97 ? -7.435 -9.012 -7.241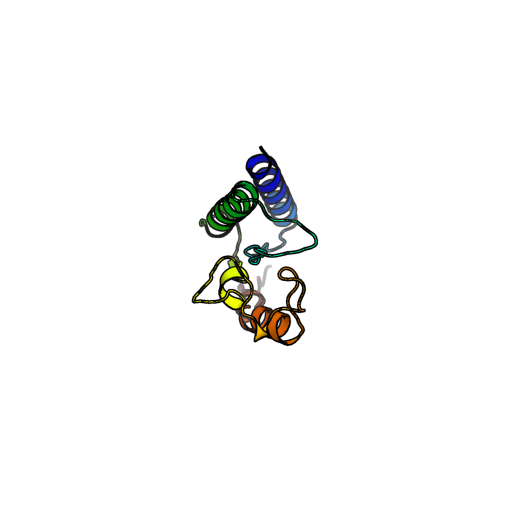 1.00 98.75 97 TYR A C 1
ATOM 778 O O . TYR A 1 97 ? -7.816 -8.746 -6.102 1.00 98.75 97 TYR A O 1
ATOM 786 N N . GLU A 1 98 ? -7.662 -10.195 -7.814 1.00 98.81 98 GLU A N 1
A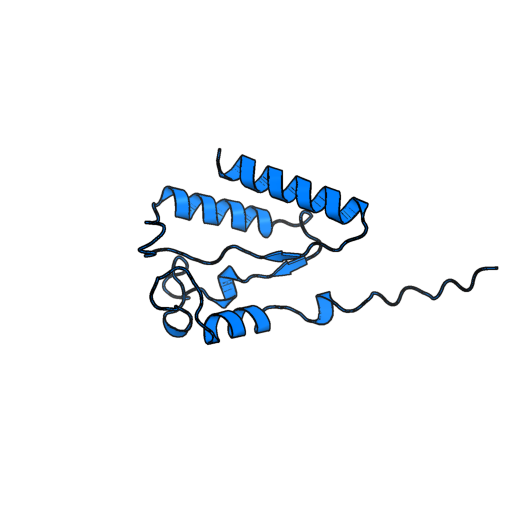TOM 787 C CA . GLU A 1 98 ? -8.287 -11.330 -7.122 1.00 98.81 98 GLU A CA 1
ATOM 788 C C . GLU A 1 98 ? -7.461 -11.746 -5.896 1.00 98.81 98 GLU A C 1
ATOM 790 O O . GLU A 1 98 ? -7.980 -11.760 -4.783 1.00 98.81 98 GLU A O 1
ATOM 795 N N . ALA A 1 99 ? -6.143 -11.917 -6.044 1.00 98.81 99 ALA A N 1
ATOM 796 C CA . ALA A 1 99 ? -5.256 -12.214 -4.917 1.00 98.81 99 ALA A CA 1
ATOM 797 C C . ALA A 1 99 ? -5.264 -11.116 -3.833 1.00 98.81 99 ALA A C 1
ATOM 799 O O . ALA A 1 99 ? -5.117 -11.403 -2.643 1.00 98.81 99 ALA A O 1
ATOM 800 N N . MET A 1 100 ? -5.429 -9.844 -4.216 1.00 98.75 100 MET A N 1
ATOM 801 C CA . MET A 1 100 ? -5.618 -8.757 -3.250 1.00 98.75 100 MET A CA 1
ATOM 802 C C . MET A 1 100 ? -6.964 -8.859 -2.530 1.00 98.75 100 MET A C 1
ATOM 804 O O . MET A 1 100 ? -7.000 -8.613 -1.326 1.00 98.75 100 MET A O 1
ATOM 808 N N . ALA A 1 101 ? -8.042 -9.212 -3.233 1.00 98.44 101 ALA A N 1
ATOM 809 C CA . ALA A 1 101 ? -9.365 -9.398 -2.645 1.00 98.44 101 ALA A CA 1
ATOM 810 C C . ALA A 1 101 ? -9.382 -10.570 -1.649 1.00 98.44 101 ALA A C 1
ATOM 812 O O . ALA A 1 101 ? -9.862 -10.406 -0.527 1.00 98.44 101 ALA A O 1
ATOM 813 N N . ASP A 1 102 ? -8.764 -11.698 -2.003 1.00 98.44 102 ASP A N 1
ATOM 814 C CA . ASP A 1 102 ? -8.633 -12.877 -1.136 1.00 98.44 102 ASP A CA 1
ATOM 815 C C . ASP A 1 102 ? -7.836 -12.591 0.145 1.00 98.44 102 ASP A C 1
ATOM 817 O O . ASP A 1 102 ? -8.034 -13.230 1.180 1.00 98.44 102 ASP A O 1
ATOM 821 N N . ALA A 1 103 ? -6.943 -11.598 0.108 1.00 98.31 103 ALA A N 1
ATOM 822 C CA . ALA A 1 103 ? -6.172 -11.177 1.271 1.00 98.31 103 ALA A CA 1
ATOM 823 C C . ALA A 1 103 ? -6.985 -10.356 2.289 1.00 98.31 103 ALA A C 1
ATOM 825 O O . ALA A 1 103 ? -6.450 -10.024 3.350 1.00 98.31 103 ALA A O 1
ATOM 826 N N . ILE A 1 104 ? -8.240 -9.999 1.991 1.00 98.31 104 ILE A N 1
ATOM 827 C CA . ILE A 1 104 ? -9.100 -9.193 2.863 1.00 98.31 104 ILE A CA 1
ATOM 828 C C . ILE A 1 104 ? -9.881 -10.109 3.818 1.00 98.31 104 ILE A C 1
ATOM 830 O O . ILE A 1 104 ? -10.800 -10.811 3.392 1.00 98.31 104 ILE A O 1
ATOM 834 N N . PRO A 1 105 ? -9.621 -10.072 5.140 1.00 96.44 105 PRO A N 1
ATOM 835 C CA . PRO A 1 105 ? -10.420 -10.836 6.087 1.00 96.44 105 PRO A CA 1
ATOM 836 C C . PRO A 1 105 ? -11.841 -10.262 6.158 1.00 96.44 105 PRO A C 1
ATOM 838 O O . PRO A 1 105 ? -12.054 -9.161 6.665 1.00 96.44 105 PRO A O 1
ATOM 841 N N . LEU A 1 106 ? -12.845 -11.017 5.705 1.00 95.50 106 LEU A N 1
ATOM 842 C CA . LEU A 1 106 ? -14.240 -10.545 5.685 1.00 95.50 106 LEU A CA 1
ATOM 843 C C . LEU A 1 106 ? -14.809 -10.242 7.083 1.00 95.50 106 LEU A C 1
ATOM 845 O O . LEU A 1 106 ? -15.776 -9.492 7.222 1.00 95.50 106 LEU A O 1
ATOM 849 N N . SER A 1 107 ? -14.193 -10.776 8.142 1.00 94.69 107 SER A N 1
ATOM 850 C CA . SER A 1 107 ? -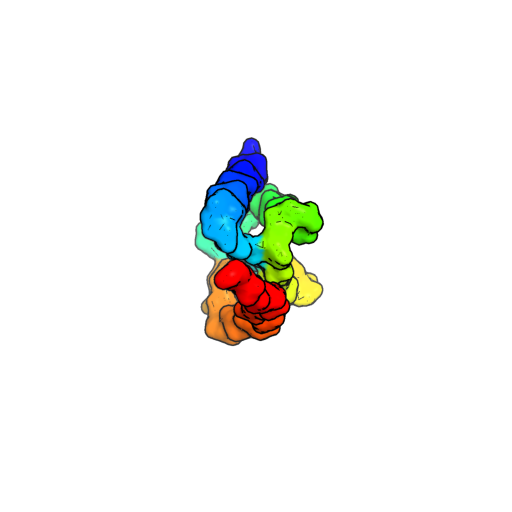14.512 -10.420 9.529 1.00 94.69 107 SER A CA 1
ATOM 851 C C . SER A 1 107 ? -14.343 -8.926 9.821 1.00 94.69 107 SER A C 1
ATOM 853 O O . SER A 1 107 ? -15.007 -8.418 10.722 1.00 94.69 107 SER A O 1
ATOM 855 N N . LEU A 1 108 ? -13.533 -8.200 9.040 1.00 94.00 108 LEU A N 1
ATOM 856 C CA . LEU A 1 108 ? -13.337 -6.758 9.189 1.00 94.00 108 LEU A CA 1
ATOM 857 C C . LEU A 1 108 ? -14.609 -5.934 8.947 1.00 94.00 108 LEU A C 1
ATOM 859 O O . LEU A 1 108 ? -14.675 -4.809 9.448 1.00 94.00 108 LEU A O 1
ATOM 863 N N . PHE A 1 109 ? -15.592 -6.484 8.228 1.00 91.31 109 PHE A N 1
ATOM 864 C CA . PHE A 1 109 ? -16.849 -5.814 7.873 1.00 91.31 109 PHE A CA 1
ATOM 865 C C . PHE A 1 109 ? -18.050 -6.292 8.689 1.00 91.31 109 PHE A C 1
ATOM 867 O O . PHE A 1 109 ? -19.153 -5.764 8.543 1.00 91.31 109 PHE A O 1
ATOM 874 N N . LYS A 1 110 ? -17.863 -7.286 9.563 1.00 88.31 110 LYS A N 1
ATOM 875 C CA . LYS A 1 110 ? -18.923 -7.695 10.482 1.00 88.31 110 LYS A CA 1
ATOM 876 C C . LYS A 1 110 ? -19.149 -6.564 11.482 1.00 88.31 110 LYS A C 1
ATOM 878 O O . LYS A 1 110 ? -18.209 -6.110 12.133 1.00 88.31 110 LYS A O 1
ATOM 883 N N . ARG A 1 111 ? -20.398 -6.108 11.609 1.00 76.12 111 ARG A N 1
ATOM 884 C CA . ARG A 1 111 ? -20.782 -5.210 12.704 1.00 76.12 111 ARG A CA 1
ATOM 885 C C . ARG A 1 111 ? -20.523 -5.926 14.024 1.00 76.12 111 ARG A C 1
ATOM 887 O O . ARG A 1 111 ? -20.901 -7.086 14.181 1.00 76.12 111 ARG A O 1
ATOM 894 N N . SER A 1 112 ? -19.914 -5.227 14.974 1.00 65.75 112 SER A N 1
ATOM 895 C CA . SER A 1 112 ? -19.964 -5.645 16.366 1.00 65.75 112 SER A CA 1
ATOM 896 C C . SER A 1 112 ? -21.432 -5.646 16.788 1.00 65.75 112 SER A C 1
ATOM 898 O O . SER A 1 112 ? -22.096 -4.610 16.785 1.00 65.75 112 SER A O 1
ATOM 900 N N . THR A 1 113 ? -21.965 -6.821 17.114 1.00 58.00 113 THR A N 1
ATOM 901 C CA . THR A 1 113 ? -23.245 -6.942 17.812 1.00 58.00 113 THR A CA 1
ATOM 902 C C . THR A 1 113 ? -23.030 -6.441 19.238 1.00 58.00 113 THR A C 1
ATOM 904 O O . THR A 1 113 ? -22.753 -7.222 20.145 1.00 58.00 113 THR A O 1
ATOM 907 N N . GLY A 1 114 ? -23.047 -5.121 19.425 1.00 51.62 114 GLY A N 1
ATOM 908 C CA . GLY A 1 114 ? -23.192 -4.526 20.750 1.00 51.62 114 GLY A CA 1
ATOM 909 C C . GLY A 1 114 ? -24.584 -4.850 21.304 1.00 51.62 114 GLY A C 1
ATOM 910 O O . GLY A 1 114 ? -25.503 -5.058 20.505 1.00 51.62 114 GLY A O 1
ATOM 911 N N . PRO A 1 115 ? -24.765 -4.919 22.636 1.00 49.59 115 PRO A N 1
ATOM 912 C CA . PRO A 1 115 ? -26.074 -5.179 23.210 1.00 49.59 115 PRO A CA 1
ATOM 913 C C . PRO A 1 115 ? -27.038 -4.106 22.714 1.00 49.59 115 PRO A C 1
ATOM 915 O O . PRO A 1 115 ? -26.742 -2.914 22.816 1.00 49.59 115 PRO A O 1
ATOM 918 N N . SER A 1 116 ? -28.175 -4.531 22.166 1.00 54.91 116 SER A N 1
ATOM 919 C CA . SER A 1 116 ? -29.304 -3.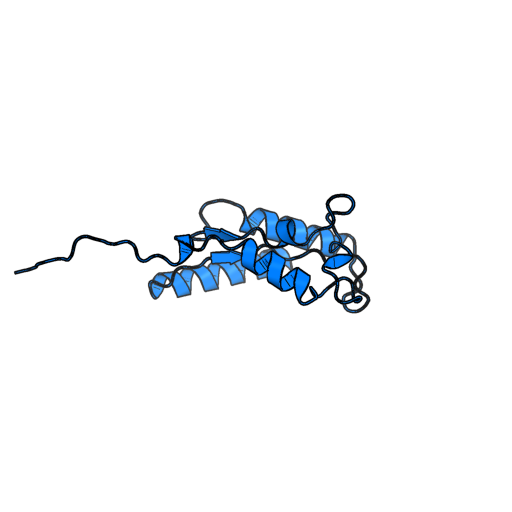656 21.885 1.00 54.91 116 SER A CA 1
ATOM 920 C C . SER A 1 116 ? -29.601 -2.894 23.169 1.00 54.91 116 SER A C 1
ATOM 922 O O . SER A 1 116 ? -30.055 -3.485 24.149 1.00 54.91 116 SER A O 1
ATOM 924 N N . GLY A 1 117 ? -29.279 -1.603 23.196 1.00 49.03 117 GLY A N 1
ATOM 925 C CA . GLY A 1 117 ? -29.694 -0.719 24.267 1.00 49.03 117 GLY A CA 1
ATOM 926 C C . GLY A 1 117 ? -31.212 -0.632 24.246 1.00 49.03 117 GLY A C 1
ATOM 927 O O . GLY A 1 117 ? -31.769 0.258 23.614 1.00 49.03 117 GLY A O 1
ATOM 928 N N . ALA A 1 118 ? -31.878 -1.571 24.916 1.00 44.69 118 ALA A N 1
ATOM 929 C CA . ALA A 1 118 ? -33.232 -1.393 25.400 1.00 44.69 118 ALA A CA 1
ATOM 930 C C . ALA A 1 118 ? -33.142 -0.363 26.530 1.00 44.69 118 ALA A C 1
ATOM 932 O O . ALA A 1 118 ? -32.955 -0.688 27.701 1.00 44.69 118 ALA A O 1
ATOM 933 N N . GLY A 1 119 ? -33.126 0.906 26.135 1.00 55.25 119 GLY A N 1
ATOM 934 C CA . GLY A 1 119 ? -33.315 2.016 27.040 1.00 55.25 119 GLY A CA 1
ATOM 935 C C . GLY A 1 119 ? -34.802 2.240 27.274 1.00 55.25 119 GLY A C 1
ATOM 936 O O . GLY A 1 119 ? -35.550 2.283 26.305 1.00 55.25 119 GLY A O 1
ATOM 937 N N . ARG A 1 120 ? -35.107 2.476 28.554 1.00 44.31 120 ARG A N 1
ATOM 938 C CA . ARG A 1 120 ? -36.045 3.480 29.085 1.00 44.31 120 ARG A CA 1
ATOM 939 C C . ARG A 1 120 ? -37.536 3.285 28.834 1.00 44.31 120 ARG A C 1
ATOM 941 O O . ARG A 1 120 ? -37.971 3.286 27.668 1.00 44.31 120 ARG A O 1
#

Nearest PDB structures (foldseek):
  7tog-assembly1_A  TM=9.733E-01  e=7.602E-12  Prolixibacter bellariivorans
  4hf7-assembly1_A-2  TM=8.462E-01  e=1.700E-03  Bacteroides thetaiotaomicron VPI-5482
  4k7j-assembly1_A  TM=5.589E-01  e=2.992E+00  Neisseria meningitidis 4119
  4a5o-assembly2_C  TM=4.234E-01  e=8.872E+00  Pseudomonas aeruginosa PAO1

Solvent-accessible surface area (backbone atoms only — not comparable to full-atom values): 6964 Å² total; per-residue (Å²): 102,75,60,57,53,52,54,49,51,50,52,51,53,48,51,57,33,50,77,69,74,42,88,46,70,38,68,38,67,67,31,39,50,75,12,82,83,74,62,62,46,76,63,58,60,45,49,53,48,54,52,36,52,56,56,68,41,85,86,74,45,84,42,69,35,58,39,28,68,55,39,27,18,90,91,44,65,52,19,42,22,75,86,20,34,64,79,50,30,57,51,62,24,74,64,21,50,49,40,41,56,73,57,52,68,71,72,79,73,56,76,80,85,66,80,81,80,84,69,133

Radius of gyration: 17.33 Å; Cα contacts (8 Å, |Δi|>4): 147; chains: 1; bounding box: 53×29×47 Å

Secondary structure (DSSP, 8-state):
-HHHHHHHHHHHHHHHHHHTT---EEEPPPP-TT-TTT---HHHHHHHHHHHHHHHSTTSSSEEE-HHHHHB-SS-TTSB-GGGB-SSSSSB-HHHHHHHHHTS-GGGGS----------

Sequence (120 aa):
TLIHNMIGAYRQIILQAREHHIKVIGGTITPFKGSNYYHPSAATLQDRREINDWIRAPGHFDAVIHFAHAVRDPKHPQRLRPMFDSGDNLHPNPAGYEAMADAIPLSLFKRSTGPSGAGR

Foldseek 3Di:
DVLVVVVVVLQVVQVVCVVVVHAFEAEQAAAQPQAPVPPDDPVNLVSSVVSNVVSPDPPSGPYYFDLLVQFADPVGSNFGDPQQDPPRRHHGDPVSVVSSVVSDDPVVPDDPCDPDPPDD

Organism: NCBI:txid410659